Protein AF-W7T6T5-F1 (afdb_monomer)

InterPro domains:
  IPR003891 Initiation factor eIF-4 gamma, MA3 [PF02847] (3-92)
  IPR003891 Initiation factor eIF-4 gamma, MA3 [PS51366] (1-101)
  IPR003891 Initiation factor eIF-4 gamma, MA3 [SM00544] (2-92)
  IPR016024 Armadillo-type fold [SSF48371] (3-120)
  IPR039778 Programmed cell death protein 4 [PTHR12626] (2-126)

pLDDT: mean 81.37, std 19.63, range [34.94, 96.5]

Radius of gyration: 20.99 Å; Cα contacts (8 Å, |Δi|>4): 106; chains: 1; bounding box: 36×76×65 Å

Sequence (140 aa):
MTRSISEMDARLYHYELVKRAISMSLDGRERERELVSRLLSALYPSLLSTADVGKGFERLFEVVDDLQVDVPSAVRDIATFLARAVVDELLPPSFLSDPLVLGLGGEMVEHAKLLLSRDHMGARCVQDEKREGGKGRGLS

Mean predicted aligned error: 10.44 Å

Structure (mmCIF, N/CA/C/O backbone):
data_AF-W7T6T5-F1
#
_entry.id   AF-W7T6T5-F1
#
loop_
_atom_site.group_PDB
_atom_site.id
_atom_site.type_symbol
_atom_site.label_atom_id
_atom_site.label_alt_id
_atom_site.label_comp_id
_atom_site.label_asym_id
_atom_site.label_entity_id
_atom_site.label_seq_id
_atom_site.pdbx_PDB_ins_code
_atom_site.Cartn_x
_atom_site.Cartn_y
_atom_site.Cartn_z
_atom_site.occupancy
_atom_site.B_iso_or_equiv
_atom_site.auth_seq_id
_atom_site.auth_comp_id
_atom_site.auth_asym_id
_atom_site.auth_atom_id
_atom_site.pdbx_PDB_model_num
ATOM 1 N N . MET A 1 1 ? 15.718 -32.594 -6.979 1.00 42.09 1 MET A N 1
ATOM 2 C CA . MET A 1 1 ? 15.362 -31.182 -7.238 1.00 42.09 1 MET A CA 1
ATOM 3 C C . MET A 1 1 ? 14.279 -30.770 -6.249 1.00 42.09 1 MET A C 1
ATOM 5 O O . MET A 1 1 ? 13.105 -30.813 -6.573 1.00 42.09 1 MET A O 1
ATOM 9 N N . THR A 1 2 ? 14.656 -30.450 -5.015 1.00 46.81 2 THR A N 1
ATOM 10 C CA . THR A 1 2 ? 13.737 -29.976 -3.970 1.00 46.81 2 THR A CA 1
ATOM 11 C C . THR A 1 2 ? 13.897 -28.461 -3.854 1.00 46.81 2 THR A C 1
ATOM 13 O O . THR A 1 2 ? 14.613 -27.986 -2.978 1.00 46.81 2 THR A O 1
ATOM 16 N N . ARG A 1 3 ? 13.305 -27.690 -4.781 1.00 51.28 3 ARG A N 1
ATOM 17 C CA . ARG A 1 3 ? 13.036 -26.267 -4.504 1.00 51.28 3 ARG A CA 1
ATOM 18 C C . ARG A 1 3 ? 11.882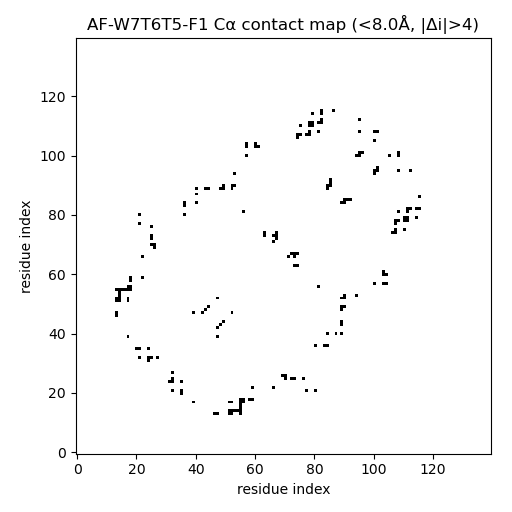 -26.252 -3.518 1.00 51.28 3 ARG A C 1
ATOM 20 O O . ARG A 1 3 ? 10.742 -26.538 -3.870 1.00 51.28 3 ARG A O 1
ATOM 27 N N . SER A 1 4 ? 12.269 -26.144 -2.258 1.00 45.78 4 SER A N 1
ATOM 28 C CA . SER A 1 4 ? 11.474 -26.491 -1.094 1.00 45.78 4 SER A CA 1
ATOM 29 C C . SER A 1 4 ? 10.300 -25.543 -0.895 1.00 45.78 4 SER A C 1
ATOM 31 O O . SER A 1 4 ? 10.375 -24.359 -1.207 1.00 45.78 4 SER A O 1
ATOM 33 N N . ILE A 1 5 ? 9.250 -26.080 -0.280 1.00 55.19 5 ILE A N 1
ATOM 34 C CA . ILE A 1 5 ? 8.029 -25.410 0.194 1.00 55.19 5 ILE A CA 1
ATOM 35 C C . ILE A 1 5 ? 8.320 -24.071 0.910 1.00 55.19 5 ILE A C 1
ATOM 37 O O . ILE A 1 5 ? 7.522 -23.145 0.835 1.00 55.19 5 ILE A O 1
ATOM 41 N N . SER A 1 6 ? 9.500 -23.918 1.517 1.00 56.31 6 SER A N 1
ATOM 42 C CA . SER A 1 6 ? 9.995 -22.674 2.121 1.00 56.31 6 SER A CA 1
ATOM 43 C C . SER A 1 6 ? 10.086 -21.486 1.148 1.00 56.31 6 SER A C 1
ATOM 45 O O . SER A 1 6 ? 9.810 -20.358 1.539 1.00 56.31 6 SER A O 1
ATOM 47 N N . GLU A 1 7 ? 10.432 -21.713 -0.125 1.00 53.97 7 GLU A N 1
ATOM 48 C CA . GLU A 1 7 ? 10.429 -20.658 -1.153 1.00 53.97 7 GLU A CA 1
ATOM 49 C C . GLU A 1 7 ? 9.003 -20.254 -1.557 1.00 53.97 7 GLU A C 1
ATOM 51 O O . GLU A 1 7 ? 8.794 -19.134 -2.021 1.00 53.97 7 GLU A O 1
ATOM 56 N N . MET A 1 8 ? 8.027 -21.157 -1.408 1.00 51.56 8 MET A N 1
ATOM 57 C CA . MET A 1 8 ? 6.614 -20.868 -1.672 1.00 51.56 8 MET A CA 1
ATOM 58 C C . MET A 1 8 ? 6.011 -20.050 -0.531 1.00 51.56 8 MET A C 1
ATOM 60 O O . MET A 1 8 ? 5.315 -19.075 -0.793 1.00 51.56 8 MET A O 1
ATOM 64 N N . ASP A 1 9 ? 6.336 -20.404 0.713 1.00 56.91 9 ASP A N 1
ATOM 65 C CA . ASP A 1 9 ? 5.896 -19.679 1.905 1.00 56.91 9 ASP A CA 1
ATOM 66 C C . ASP A 1 9 ? 6.466 -18.251 1.917 1.00 56.91 9 ASP A C 1
ATOM 68 O O . ASP A 1 9 ? 5.720 -17.290 2.049 1.00 56.91 9 ASP A O 1
ATOM 72 N N . ALA A 1 10 ? 7.758 -18.073 1.607 1.00 59.06 10 ALA A N 1
ATOM 73 C CA . ALA A 1 10 ? 8.381 -16.749 1.497 1.00 59.06 10 ALA A CA 1
ATOM 74 C C . ALA A 1 10 ? 7.678 -15.824 0.483 1.00 59.06 10 ALA A C 1
ATOM 76 O O . ALA A 1 10 ? 7.417 -14.662 0.792 1.00 59.06 10 ALA A O 1
ATOM 77 N N . ARG A 1 11 ? 7.292 -16.343 -0.693 1.00 56.22 11 ARG A N 1
ATOM 78 C CA . ARG A 1 11 ? 6.533 -15.572 -1.698 1.00 56.22 11 ARG A CA 1
ATOM 79 C C . ARG A 1 11 ? 5.123 -15.222 -1.223 1.00 56.22 11 ARG A C 1
ATOM 81 O O . ARG A 1 11 ? 4.629 -14.147 -1.540 1.00 56.22 11 ARG A O 1
ATOM 88 N N . LEU A 1 12 ? 4.491 -16.084 -0.422 1.00 62.31 12 LEU A N 1
ATOM 89 C CA . LEU A 1 12 ? 3.218 -15.769 0.231 1.00 62.31 12 LEU A CA 1
ATOM 90 C C . LEU A 1 12 ? 3.358 -14.658 1.290 1.00 62.31 12 LEU A C 1
ATOM 92 O O . LEU A 1 12 ? 2.359 -14.046 1.634 1.00 62.31 12 LEU A O 1
ATOM 96 N N . TYR A 1 13 ? 4.560 -14.325 1.767 1.00 74.38 13 TYR A N 1
ATOM 97 C CA . TYR A 1 13 ? 4.768 -13.202 2.693 1.00 74.38 13 TYR A CA 1
ATOM 98 C C . TYR A 1 13 ? 5.145 -11.881 2.013 1.00 74.38 13 TYR A C 1
ATOM 100 O O . TYR A 1 13 ? 5.143 -10.841 2.671 1.00 74.38 13 TYR A O 1
ATOM 108 N N . HIS A 1 14 ? 5.451 -11.866 0.714 1.00 88.69 14 HIS A N 1
ATOM 109 C CA . HIS A 1 14 ? 5.879 -10.635 0.043 1.00 88.69 14 HIS A CA 1
ATOM 110 C C . HIS A 1 14 ? 4.767 -9.580 -0.005 1.00 88.69 14 HIS A C 1
ATOM 112 O O . HIS A 1 14 ? 5.021 -8.407 0.262 1.00 88.69 14 HIS A O 1
ATOM 118 N N . TYR A 1 15 ? 3.518 -9.985 -0.246 1.00 91.50 15 TYR A N 1
ATOM 119 C CA . TYR A 1 15 ? 2.386 -9.057 -0.173 1.00 91.50 15 TYR A CA 1
ATOM 120 C C . TYR A 1 15 ? 2.102 -8.599 1.272 1.00 91.50 15 TYR A C 1
ATOM 122 O O . TYR A 1 15 ? 1.692 -7.460 1.492 1.00 91.50 15 TYR A O 1
ATOM 130 N N . GLU A 1 16 ? 2.363 -9.453 2.272 1.00 90.56 16 GLU A N 1
ATOM 131 C CA . GLU A 1 16 ? 2.265 -9.080 3.691 1.00 90.56 16 GLU A CA 1
ATOM 132 C C . GLU A 1 16 ? 3.324 -8.044 4.076 1.00 90.56 16 GLU A C 1
ATOM 134 O O . GLU A 1 16 ? 3.036 -7.156 4.876 1.00 90.56 16 GLU A O 1
ATOM 139 N N . LEU A 1 17 ? 4.523 -8.101 3.484 1.00 91.50 17 LEU A N 1
ATOM 140 C CA . LEU A 1 17 ? 5.538 -7.059 3.653 1.00 91.50 17 LEU A CA 1
ATOM 141 C C . LEU A 1 17 ? 5.009 -5.706 3.164 1.00 91.50 17 LEU A C 1
ATOM 143 O O . LEU A 1 17 ? 5.124 -4.722 3.890 1.00 91.50 17 LEU A O 1
ATOM 147 N N . VAL A 1 18 ? 4.397 -5.667 1.975 1.00 94.56 18 VAL A N 1
ATOM 148 C CA . VAL A 1 18 ? 3.809 -4.443 1.401 1.00 94.56 18 VAL A CA 1
ATOM 149 C C . VAL A 1 18 ? 2.721 -3.895 2.323 1.00 94.56 18 VAL A C 1
ATOM 151 O O . VAL A 1 18 ? 2.809 -2.752 2.774 1.00 94.56 18 VAL A O 1
ATOM 154 N N . LYS A 1 19 ? 1.740 -4.734 2.677 1.00 94.75 19 LYS A N 1
ATOM 155 C CA . LYS A 1 19 ? 0.641 -4.372 3.581 1.00 94.75 19 LYS A CA 1
ATOM 156 C C . LYS A 1 19 ? 1.163 -3.827 4.911 1.00 94.75 19 LYS A C 1
ATOM 158 O O . LYS A 1 19 ? 0.735 -2.757 5.345 1.00 94.75 19 LYS A O 1
ATOM 163 N N . ARG A 1 20 ? 2.073 -4.549 5.573 1.00 93.31 20 ARG A N 1
ATOM 164 C CA . ARG A 1 20 ? 2.601 -4.177 6.895 1.00 93.31 20 ARG A CA 1
ATOM 165 C C . ARG A 1 20 ? 3.434 -2.908 6.836 1.00 93.31 20 ARG A C 1
ATOM 167 O O . ARG A 1 20 ? 3.239 -2.045 7.683 1.00 93.31 20 ARG A O 1
ATOM 174 N N . ALA A 1 21 ? 4.318 -2.773 5.848 1.00 94.44 21 ALA A N 1
ATOM 175 C CA . ALA A 1 21 ? 5.149 -1.584 5.699 1.00 94.44 21 ALA A CA 1
ATOM 176 C C . ALA A 1 21 ? 4.289 -0.327 5.530 1.00 94.44 21 ALA A C 1
ATOM 178 O O . ALA A 1 21 ? 4.522 0.668 6.214 1.00 94.44 21 ALA A O 1
ATOM 179 N N . ILE A 1 22 ? 3.255 -0.395 4.681 1.00 95.75 22 ILE A N 1
ATOM 180 C CA . ILE A 1 22 ? 2.327 0.722 4.500 1.00 95.75 22 ILE A CA 1
ATOM 181 C C . ILE A 1 22 ? 1.556 0.975 5.796 1.00 95.75 22 ILE A C 1
ATOM 183 O O . ILE A 1 22 ? 1.630 2.087 6.308 1.00 95.75 22 ILE A O 1
ATOM 187 N N . SER A 1 23 ? 0.913 -0.046 6.374 1.00 93.81 23 SER A N 1
ATOM 188 C CA . SER A 1 23 ? 0.106 0.090 7.601 1.00 93.81 23 SER A CA 1
ATOM 189 C C . SER A 1 23 ? 0.895 0.722 8.752 1.00 93.81 23 SER A C 1
ATOM 191 O O . SER A 1 23 ? 0.424 1.663 9.379 1.00 93.81 23 SER A O 1
ATOM 193 N N . MET A 1 24 ? 2.130 0.267 8.988 1.00 92.50 24 MET A N 1
ATOM 194 C CA . MET A 1 24 ? 2.998 0.809 10.040 1.00 92.50 24 MET A CA 1
ATOM 195 C C . MET A 1 24 ? 3.400 2.266 9.790 1.00 92.50 24 MET A C 1
ATOM 1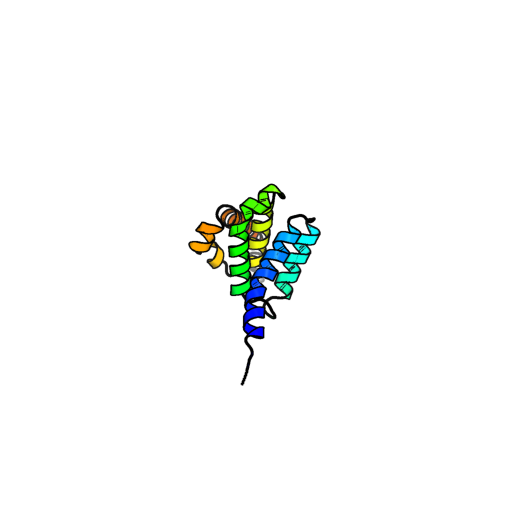97 O O . MET A 1 24 ? 3.659 2.999 10.737 1.00 92.50 24 MET A O 1
ATOM 201 N N . SER A 1 25 ? 3.466 2.698 8.530 1.00 94.50 25 SER A N 1
ATOM 202 C CA . SER A 1 25 ? 3.797 4.085 8.190 1.00 94.50 25 SER A CA 1
ATOM 203 C C . SER A 1 25 ? 2.616 5.052 8.297 1.00 94.50 25 SER A C 1
ATOM 205 O O . SER A 1 25 ? 2.835 6.265 8.286 1.00 94.50 25 SER A O 1
ATOM 207 N N . LEU A 1 26 ? 1.379 4.546 8.392 1.00 92.44 26 LEU A N 1
ATOM 208 C CA . LEU A 1 26 ? 0.178 5.382 8.504 1.00 92.44 26 LEU A CA 1
ATOM 209 C C . LEU A 1 26 ? 0.100 6.091 9.858 1.00 92.44 26 LEU A C 1
ATOM 211 O O . LEU A 1 26 ? -0.243 7.267 9.894 1.00 92.44 26 LEU A O 1
ATOM 215 N N . ASP A 1 27 ? 0.505 5.415 10.933 1.00 87.69 27 ASP A N 1
ATOM 216 C CA . ASP A 1 27 ? 0.638 6.001 12.280 1.00 87.69 27 ASP A CA 1
ATOM 217 C C . ASP A 1 27 ? 1.864 6.941 12.394 1.00 87.69 27 ASP A C 1
ATOM 219 O O . ASP A 1 27 ? 2.074 7.669 13.363 1.00 87.69 27 ASP A O 1
ATOM 223 N N . GLY A 1 28 ? 2.706 6.936 11.361 1.00 85.94 28 GLY A N 1
ATOM 224 C CA . GLY A 1 28 ? 3.946 7.686 11.292 1.00 85.94 28 GLY A CA 1
ATOM 225 C C . GLY A 1 28 ? 3.834 9.102 10.719 1.00 85.94 28 GLY A C 1
ATOM 226 O O . GLY A 1 28 ? 2.789 9.603 10.290 1.00 85.94 28 GLY A O 1
ATOM 227 N N . ARG A 1 29 ? 4.985 9.774 10.642 1.00 88.56 29 ARG A N 1
ATOM 228 C CA . ARG A 1 29 ? 5.138 11.067 9.955 1.00 88.56 29 ARG A CA 1
ATOM 229 C C . ARG A 1 29 ? 5.241 10.877 8.443 1.00 88.56 29 ARG A C 1
ATOM 231 O O . ARG A 1 29 ? 5.618 9.824 7.942 1.00 88.56 29 ARG A O 1
ATOM 238 N N . GLU A 1 30 ? 5.039 11.962 7.698 1.00 88.94 30 GLU A N 1
ATOM 239 C CA . GLU A 1 30 ? 5.190 11.983 6.234 1.00 88.94 30 GLU A CA 1
ATOM 240 C C . GLU A 1 30 ? 6.542 11.434 5.752 1.00 88.94 30 GLU A C 1
ATOM 242 O O . GLU A 1 30 ? 6.604 10.686 4.779 1.00 88.94 30 GLU A O 1
ATOM 247 N N . ARG A 1 31 ? 7.621 11.713 6.493 1.00 91.81 31 ARG A N 1
ATOM 248 C CA . ARG A 1 31 ? 8.951 11.161 6.210 1.00 91.81 31 ARG A CA 1
ATOM 249 C C . ARG A 1 31 ? 8.980 9.630 6.241 1.00 91.81 31 ARG A C 1
ATOM 251 O O . ARG A 1 31 ? 9.700 9.034 5.449 1.00 91.81 31 ARG A O 1
ATOM 258 N N . GLU A 1 32 ? 8.254 8.991 7.152 1.00 92.62 32 GLU A N 1
ATOM 259 C CA . GLU A 1 32 ? 8.216 7.527 7.248 1.00 92.62 32 GLU A CA 1
ATOM 260 C C . GLU A 1 32 ? 7.462 6.933 6.059 1.00 92.62 32 GLU A C 1
ATOM 262 O O . GLU A 1 32 ? 7.936 5.967 5.463 1.00 92.62 32 GLU A O 1
ATOM 267 N N . ARG A 1 33 ? 6.375 7.580 5.621 1.00 94.06 33 ARG A N 1
ATOM 268 C CA . ARG A 1 33 ? 5.650 7.186 4.405 1.00 94.06 33 ARG A CA 1
ATOM 269 C C . ARG A 1 33 ? 6.495 7.317 3.138 1.00 94.06 33 ARG A C 1
ATOM 271 O O . ARG A 1 33 ? 6.482 6.429 2.285 1.00 94.06 33 ARG A O 1
ATOM 278 N N . GLU A 1 34 ? 7.282 8.387 3.036 1.00 93.75 34 GLU A N 1
ATOM 279 C CA . GLU A 1 34 ? 8.242 8.570 1.942 1.00 93.75 34 GLU A CA 1
ATOM 280 C C . GLU A 1 34 ? 9.297 7.456 1.930 1.00 93.75 34 GLU A C 1
ATOM 282 O O . GLU A 1 34 ? 9.579 6.865 0.888 1.00 93.75 34 GLU A O 1
ATOM 287 N N . LEU A 1 35 ? 9.868 7.134 3.096 1.00 95.12 35 LEU A N 1
ATOM 288 C CA . LEU A 1 35 ? 10.858 6.064 3.217 1.00 95.12 35 LEU A CA 1
ATOM 289 C C . LEU A 1 35 ? 10.274 4.703 2.831 1.00 95.12 35 LEU A C 1
ATOM 291 O O . LEU A 1 35 ? 10.952 3.938 2.149 1.00 95.12 35 LEU A O 1
ATOM 295 N N . VAL A 1 36 ? 9.026 4.420 3.213 1.00 96.38 36 VAL A N 1
ATOM 296 C CA . VAL A 1 36 ? 8.334 3.190 2.810 1.00 96.38 36 VAL A CA 1
ATOM 297 C C . VAL A 1 36 ? 8.082 3.160 1.307 1.00 96.38 36 VAL A C 1
ATOM 299 O O . VAL A 1 36 ? 8.380 2.146 0.685 1.00 96.38 36 VAL A O 1
ATOM 302 N N . SER A 1 37 ? 7.632 4.260 0.696 1.00 94.69 37 SER A N 1
ATOM 303 C CA . SER A 1 37 ? 7.454 4.323 -0.765 1.00 94.69 37 SER A CA 1
ATOM 304 C C . SER A 1 37 ? 8.763 3.990 -1.485 1.00 94.69 37 SER A C 1
ATOM 306 O O . SER A 1 37 ? 8.807 3.093 -2.319 1.00 94.69 37 SER A O 1
ATOM 308 N N . ARG A 1 38 ? 9.867 4.628 -1.079 1.00 95.00 38 ARG A N 1
ATOM 309 C CA . ARG A 1 38 ? 11.198 4.374 -1.652 1.00 95.00 38 ARG A CA 1
ATOM 310 C C . ARG A 1 38 ? 11.700 2.954 -1.401 1.00 95.00 38 ARG A C 1
ATOM 312 O O . ARG A 1 38 ? 12.384 2.400 -2.257 1.00 95.00 38 ARG A O 1
ATOM 319 N N . LEU A 1 39 ? 11.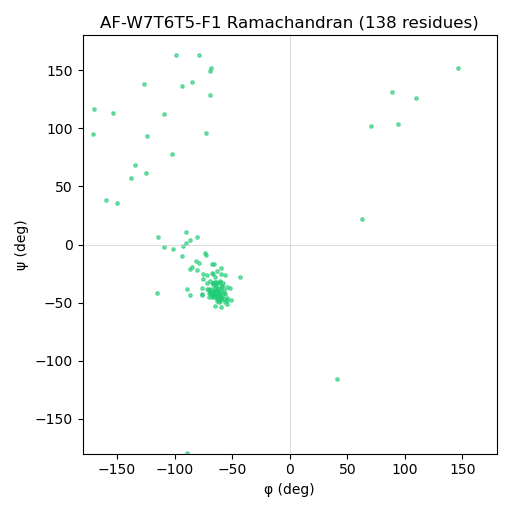396 2.378 -0.238 1.00 94.38 39 LEU A N 1
ATOM 320 C CA . LEU A 1 39 ? 11.739 0.995 0.082 1.00 94.38 39 LEU A CA 1
ATOM 321 C C . LEU A 1 39 ? 11.030 0.031 -0.873 1.00 94.38 39 LEU A C 1
ATOM 323 O O . LEU A 1 39 ? 11.681 -0.851 -1.424 1.00 94.38 39 LEU A O 1
ATOM 327 N N . LEU A 1 40 ? 9.728 0.212 -1.100 1.00 94.38 40 LEU A N 1
ATOM 328 C CA . LEU A 1 40 ? 8.959 -0.625 -2.022 1.00 94.38 40 LEU A CA 1
ATOM 329 C C . LEU A 1 40 ? 9.511 -0.534 -3.449 1.00 94.38 40 LEU A C 1
ATOM 331 O O . LEU A 1 40 ? 9.750 -1.571 -4.069 1.00 94.38 40 LEU A O 1
ATOM 335 N N . SER A 1 41 ? 9.814 0.677 -3.927 1.00 93.88 41 SER A N 1
ATOM 336 C CA . SER A 1 41 ? 10.411 0.890 -5.252 1.00 93.88 41 SER A CA 1
ATOM 337 C C . SER A 1 41 ? 11.818 0.284 -5.363 1.00 93.88 41 SER A C 1
ATOM 339 O O . SER A 1 41 ? 12.183 -0.212 -6.420 1.00 93.88 41 SER A O 1
ATOM 341 N N . ALA A 1 42 ? 12.603 0.254 -4.278 1.00 93.69 42 ALA A N 1
ATOM 342 C CA . ALA A 1 42 ? 13.926 -0.381 -4.260 1.00 93.69 42 ALA A CA 1
ATOM 343 C C . ALA A 1 42 ? 13.871 -1.920 -4.213 1.00 93.69 42 ALA A C 1
ATOM 345 O O . ALA A 1 42 ? 14.781 -2.592 -4.700 1.00 93.69 42 ALA A O 1
ATOM 346 N N . LEU A 1 43 ? 12.825 -2.491 -3.608 1.00 91.06 43 LEU A N 1
ATOM 347 C CA . LEU A 1 43 ? 12.620 -3.940 -3.549 1.00 91.06 43 LEU A CA 1
ATOM 348 C C . LEU A 1 43 ? 12.011 -4.493 -4.844 1.00 91.06 43 LEU A C 1
ATOM 350 O O . LEU A 1 43 ? 12.180 -5.677 -5.139 1.00 91.06 43 LEU A O 1
ATOM 354 N N . TYR A 1 44 ? 11.343 -3.661 -5.636 1.00 91.06 44 TYR A N 1
ATOM 355 C CA . TYR A 1 44 ? 10.844 -4.014 -6.960 1.00 91.06 44 TYR A CA 1
ATOM 356 C C . TYR A 1 44 ? 11.931 -3.824 -8.044 1.00 91.06 44 TYR A C 1
ATOM 358 O O . TYR A 1 44 ? 12.686 -2.857 -7.986 1.00 91.06 44 TYR A O 1
ATOM 366 N N . PRO A 1 45 ? 12.069 -4.720 -9.042 1.00 87.81 45 PRO A N 1
ATOM 367 C CA . PRO A 1 45 ? 11.408 -6.018 -9.202 1.00 87.81 45 PRO A CA 1
ATOM 368 C C . PRO A 1 45 ? 12.201 -7.182 -8.569 1.00 87.81 45 PRO A C 1
ATOM 370 O O . PRO A 1 45 ? 11.934 -8.348 -8.852 1.00 87.81 45 PRO A O 1
ATOM 373 N N . SER A 1 46 ? 13.245 -6.885 -7.782 1.00 87.56 46 SER A N 1
ATOM 374 C CA . SER A 1 46 ? 14.213 -7.890 -7.313 1.00 87.56 46 SER A CA 1
ATOM 375 C C . SER A 1 46 ? 13.626 -8.905 -6.325 1.00 87.56 46 SER A C 1
ATOM 377 O O . SER A 1 46 ? 13.913 -10.098 -6.427 1.00 87.56 46 SER A O 1
ATOM 379 N N . LEU A 1 47 ? 12.805 -8.434 -5.386 1.00 87.44 47 LEU A N 1
ATOM 380 C CA . LEU A 1 47 ? 12.132 -9.232 -4.361 1.00 87.44 47 LEU A CA 1
ATOM 381 C C . LEU A 1 47 ? 10.611 -9.205 -4.538 1.00 87.44 47 LEU A C 1
ATOM 383 O O . LEU A 1 47 ? 9.958 -10.237 -4.390 1.00 87.44 47 LEU A O 1
ATOM 387 N N . LEU A 1 48 ? 10.055 -8.030 -4.847 1.00 91.25 48 LEU A N 1
ATOM 388 C CA . LEU A 1 48 ? 8.621 -7.835 -5.042 1.00 91.25 48 LEU A CA 1
ATOM 389 C C . LEU A 1 48 ? 8.257 -7.962 -6.519 1.00 91.25 48 LEU A C 1
ATOM 391 O O . LEU A 1 48 ? 8.921 -7.382 -7.375 1.00 91.25 48 LEU A O 1
ATOM 395 N N . SER A 1 49 ? 7.167 -8.669 -6.807 1.00 92.56 49 SER A N 1
ATOM 396 C CA . SER A 1 49 ? 6.518 -8.649 -8.119 1.00 92.56 49 SER A CA 1
ATOM 397 C C . SER A 1 49 ? 5.311 -7.707 -8.131 1.00 92.56 49 SER A C 1
ATOM 399 O O . SER A 1 49 ? 4.754 -7.381 -7.083 1.00 92.56 49 SER A O 1
ATOM 401 N N . THR A 1 50 ? 4.845 -7.318 -9.320 1.00 94.44 50 THR A N 1
ATOM 402 C CA . THR A 1 50 ? 3.602 -6.541 -9.490 1.00 94.44 50 THR A CA 1
ATOM 403 C C . THR A 1 50 ? 2.412 -7.231 -8.819 1.00 94.44 50 THR A C 1
ATOM 405 O O . THR A 1 50 ? 1.567 -6.568 -8.226 1.00 94.44 50 THR A O 1
ATOM 408 N N . ALA A 1 51 ? 2.364 -8.569 -8.861 1.00 92.56 51 ALA A N 1
ATOM 409 C CA . ALA A 1 51 ? 1.319 -9.353 -8.208 1.00 92.56 51 ALA A CA 1
ATOM 410 C C . ALA A 1 51 ? 1.395 -9.259 -6.675 1.00 92.56 51 ALA A C 1
ATOM 412 O O . ALA A 1 51 ? 0.358 -9.163 -6.024 1.00 92.56 51 ALA A O 1
ATOM 413 N N . ASP A 1 52 ? 2.602 -9.238 -6.099 1.00 93.62 52 ASP A N 1
ATOM 414 C CA . ASP A 1 52 ? 2.787 -9.081 -4.651 1.00 93.62 52 ASP A CA 1
ATOM 415 C C . ASP A 1 52 ? 2.376 -7.683 -4.187 1.00 93.62 52 ASP A C 1
ATOM 417 O O . ASP A 1 52 ? 1.693 -7.543 -3.174 1.00 93.62 52 ASP A O 1
ATOM 421 N N . VAL A 1 53 ? 2.750 -6.649 -4.949 1.00 95.31 53 VAL A N 1
ATOM 422 C CA . VAL A 1 53 ? 2.356 -5.263 -4.665 1.00 95.31 53 VAL A CA 1
ATOM 423 C C . VAL A 1 53 ? 0.840 -5.112 -4.768 1.00 95.31 53 VAL A C 1
ATOM 425 O O . VAL A 1 53 ? 0.220 -4.614 -3.830 1.00 95.31 53 VAL A O 1
ATOM 428 N N . GLY A 1 54 ? 0.229 -5.604 -5.850 1.00 95.12 54 GLY A N 1
ATOM 429 C CA . GLY A 1 54 ? -1.217 -5.514 -6.073 1.00 95.12 54 GLY A CA 1
ATOM 430 C C . GLY A 1 54 ? -2.008 -6.223 -4.979 1.00 95.12 54 GLY A C 1
ATOM 431 O O . GLY A 1 54 ? -2.863 -5.616 -4.338 1.00 95.12 54 GLY A O 1
ATOM 432 N N . LYS A 1 55 ? -1.628 -7.466 -4.664 1.00 94.12 55 LYS A N 1
ATOM 433 C CA . LYS A 1 55 ? -2.231 -8.232 -3.569 1.00 94.12 55 LYS A CA 1
ATOM 434 C C . LYS A 1 55 ? -2.018 -7.569 -2.205 1.00 94.12 55 LYS A C 1
ATOM 436 O O . LYS A 1 55 ? -2.877 -7.668 -1.334 1.00 94.12 55 LYS A O 1
ATOM 441 N N . GLY A 1 56 ? -0.892 -6.885 -2.004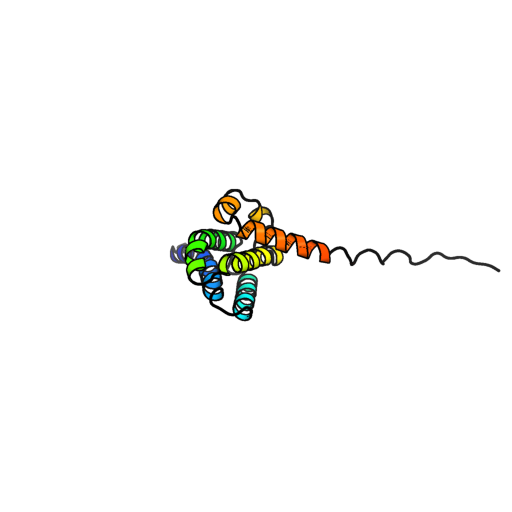 1.00 94.62 56 GLY A N 1
ATOM 442 C CA . GLY A 1 56 ? -0.623 -6.110 -0.794 1.00 94.62 56 GLY A CA 1
ATOM 443 C C . GLY A 1 56 ? -1.621 -4.968 -0.609 1.00 94.62 56 GLY A C 1
ATOM 444 O O . GLY A 1 56 ? -2.148 -4.799 0.489 1.00 94.62 56 GLY A O 1
ATOM 445 N N . PHE A 1 57 ? -1.927 -4.237 -1.686 1.00 96.00 57 PHE A N 1
ATOM 446 C CA . PHE A 1 57 ? -2.956 -3.193 -1.686 1.00 96.00 57 PHE A CA 1
ATOM 447 C C . PHE A 1 57 ? -4.365 -3.760 -1.501 1.00 96.00 57 PHE A C 1
ATOM 449 O O . PHE A 1 57 ? -5.106 -3.238 -0.679 1.00 96.00 57 PHE A O 1
ATOM 456 N N . GLU A 1 58 ? -4.7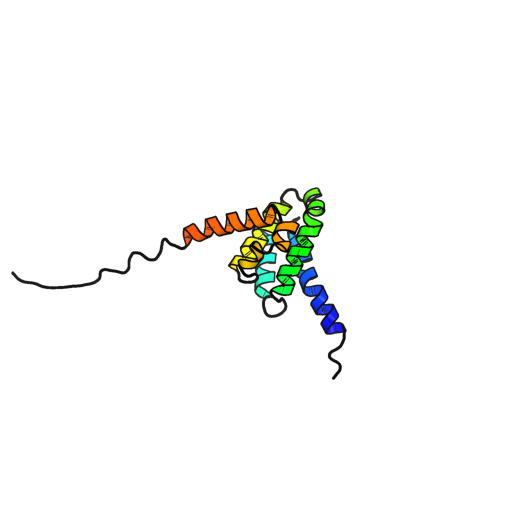18 -4.859 -2.174 1.00 94.69 58 GLU A N 1
ATOM 457 C CA . GLU A 1 58 ? -6.014 -5.529 -1.974 1.00 94.69 58 GLU A CA 1
ATOM 458 C C . GLU A 1 58 ? -6.242 -5.888 -0.498 1.00 94.69 58 GLU A C 1
ATOM 460 O O . GLU A 1 58 ? -7.274 -5.552 0.078 1.00 94.69 58 GLU A O 1
ATOM 465 N N . ARG A 1 59 ? -5.238 -6.491 0.154 1.00 93.88 59 ARG A N 1
ATOM 466 C CA . ARG A 1 59 ? -5.296 -6.821 1.589 1.00 93.88 59 ARG A CA 1
ATOM 467 C C . ARG A 1 59 ? -5.296 -5.609 2.503 1.00 93.88 59 ARG A C 1
ATOM 469 O O . ARG A 1 59 ? -5.719 -5.726 3.650 1.00 93.88 59 ARG A O 1
ATOM 476 N N . LEU A 1 60 ? -4.769 -4.484 2.037 1.00 94.06 60 LEU A N 1
ATOM 477 C CA . LEU A 1 60 ? -4.795 -3.230 2.772 1.00 94.06 60 LEU A CA 1
ATOM 478 C C . LEU A 1 60 ? -6.184 -2.586 2.705 1.00 94.06 60 LEU A C 1
ATOM 480 O O . LEU A 1 60 ? -6.648 -2.062 3.711 1.00 94.06 60 LEU A O 1
ATOM 484 N N . PHE A 1 61 ? -6.866 -2.682 1.560 1.00 94.62 61 PHE A N 1
ATOM 485 C CA . PHE A 1 61 ? -8.238 -2.198 1.403 1.00 94.62 61 PHE A CA 1
ATOM 486 C C . PHE A 1 61 ? -9.213 -2.951 2.3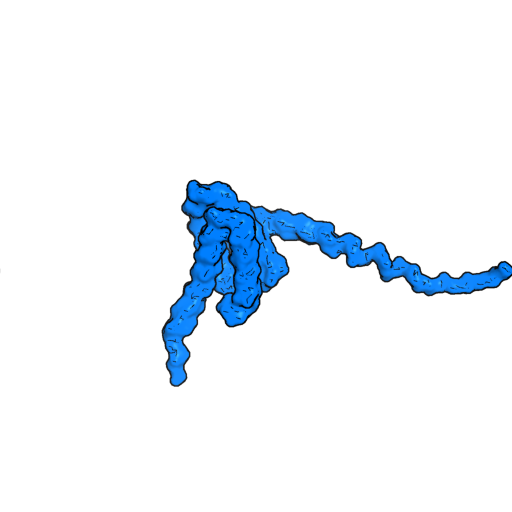09 1.00 94.62 61 PHE A C 1
ATOM 488 O O . PHE A 1 61 ? -10.061 -2.325 2.928 1.00 94.62 61 PHE A O 1
ATOM 495 N N . GLU A 1 62 ? -9.041 -4.267 2.470 1.00 92.81 62 GLU A N 1
ATOM 496 C CA . GLU A 1 62 ? -9.871 -5.085 3.371 1.00 92.81 62 GLU A CA 1
ATOM 497 C C . GLU A 1 62 ? -9.823 -4.637 4.843 1.00 92.81 62 GLU A C 1
ATOM 499 O O . GLU A 1 62 ? -10.753 -4.921 5.590 1.00 92.81 62 GLU A O 1
ATOM 504 N N . VAL A 1 63 ? -8.743 -3.975 5.275 1.00 92.75 63 VAL A N 1
ATOM 505 C CA . VAL A 1 63 ? -8.527 -3.580 6.680 1.00 92.75 63 VAL A CA 1
ATOM 506 C C . VAL A 1 63 ? -8.530 -2.064 6.879 1.00 92.75 63 VAL A C 1
ATOM 508 O O . VAL A 1 63 ? -8.207 -1.587 7.965 1.00 92.75 63 VAL A O 1
ATOM 511 N N . VAL A 1 64 ? -8.851 -1.283 5.841 1.00 93.19 64 VAL A N 1
ATOM 512 C CA . VAL A 1 64 ? -8.763 0.181 5.916 1.00 93.19 64 VAL A CA 1
ATOM 513 C C . VAL A 1 64 ? -9.750 0.768 6.918 1.00 93.19 64 VAL A C 1
ATOM 515 O O . VAL A 1 64 ? -9.423 1.753 7.571 1.00 93.19 64 VAL A O 1
ATOM 518 N N . ASP A 1 65 ? -10.933 0.172 7.055 1.00 91.56 65 ASP A N 1
ATOM 519 C CA . ASP A 1 65 ? -11.964 0.660 7.972 1.00 91.56 65 ASP A CA 1
ATOM 520 C C . ASP A 1 65 ? -11.501 0.543 9.426 1.00 91.56 65 ASP A C 1
ATOM 522 O O . ASP A 1 65 ? -11.661 1.486 10.199 1.00 91.56 65 ASP A O 1
ATOM 526 N N . ASP A 1 66 ? -10.827 -0.558 9.767 1.00 92.88 66 ASP A N 1
ATOM 527 C CA . ASP A 1 66 ? -10.204 -0.740 11.078 1.00 92.88 66 ASP A CA 1
ATOM 528 C C . ASP A 1 66 ? -9.041 0.246 11.276 1.00 92.88 66 ASP A C 1
ATOM 530 O O . ASP A 1 66 ? -8.924 0.868 12.329 1.00 92.88 66 ASP A O 1
ATOM 534 N N . LEU A 1 67 ? -8.204 0.455 10.250 1.00 90.00 67 LEU A N 1
ATOM 535 C CA . LEU A 1 67 ? -7.088 1.411 10.309 1.00 90.00 67 LEU A CA 1
ATOM 536 C C . LEU A 1 67 ? -7.557 2.864 10.474 1.00 90.00 67 LEU A C 1
ATOM 538 O O . LEU A 1 67 ? -6.865 3.662 11.104 1.00 90.00 67 LEU A O 1
ATOM 542 N N . GLN A 1 68 ? -8.716 3.221 9.916 1.00 92.88 68 GLN A N 1
ATOM 543 C CA . GLN A 1 68 ? -9.291 4.562 10.041 1.00 92.88 68 GLN A CA 1
ATOM 544 C C . GLN A 1 68 ? -9.714 4.905 11.470 1.00 92.88 68 GLN A C 1
ATOM 546 O O . GLN A 1 68 ? -9.751 6.089 11.811 1.00 92.88 68 GLN A O 1
ATOM 551 N N . VAL A 1 69 ? -10.018 3.897 12.297 1.00 93.38 69 VAL A N 1
ATOM 552 C CA . VAL A 1 69 ? -10.367 4.099 13.711 1.00 93.38 69 VAL A CA 1
ATOM 553 C C . VAL A 1 69 ? -9.213 4.768 14.456 1.00 93.38 69 VAL A C 1
ATOM 555 O O . VAL A 1 69 ? -9.442 5.702 15.225 1.00 93.38 69 VAL A O 1
ATOM 558 N N . ASP A 1 70 ? -7.984 4.330 14.183 1.00 91.81 70 ASP A N 1
ATOM 559 C CA . ASP A 1 70 ? -6.776 4.865 14.811 1.00 91.81 70 ASP A CA 1
ATOM 560 C C . ASP A 1 70 ? -6.195 6.049 14.023 1.00 91.81 70 ASP A C 1
ATOM 562 O O . ASP A 1 70 ? -5.738 7.036 14.604 1.00 91.81 70 ASP A O 1
ATOM 566 N N . VAL A 1 71 ? -6.243 5.981 12.687 1.00 90.44 71 VAL A N 1
ATOM 567 C CA . VAL A 1 71 ? -5.651 6.970 11.779 1.00 90.44 71 VAL A CA 1
ATOM 568 C C . VAL A 1 71 ? -6.719 7.517 10.825 1.00 90.44 71 VAL A C 1
ATOM 570 O O . VAL A 1 71 ? -6.900 6.990 9.725 1.00 90.44 71 VAL A O 1
ATOM 573 N N . PRO A 1 72 ? -7.377 8.646 11.153 1.00 90.81 72 PRO A N 1
ATOM 574 C CA . PRO A 1 72 ? -8.451 9.208 10.326 1.00 90.81 72 PRO A CA 1
ATOM 575 C C . PRO A 1 72 ? -8.032 9.567 8.891 1.00 90.81 72 PRO A C 1
ATOM 577 O O . PRO A 1 72 ? -8.873 9.716 8.009 1.00 90.81 72 PRO A O 1
ATOM 580 N N . SER A 1 73 ? -6.729 9.740 8.637 1.00 91.44 73 SER A N 1
ATOM 581 C CA . SER A 1 73 ? -6.192 10.021 7.303 1.00 91.44 73 SER A C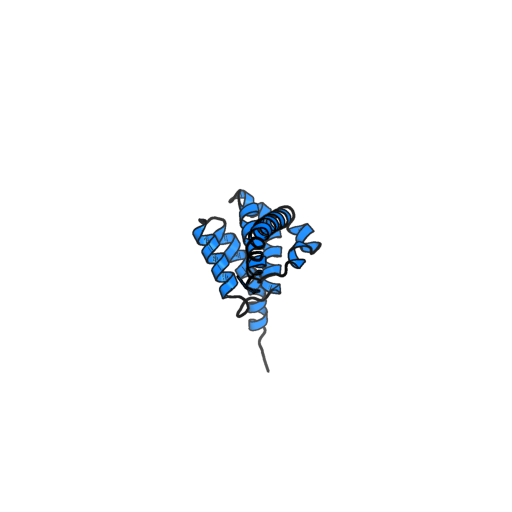A 1
ATOM 582 C C . SER A 1 73 ? -5.823 8.783 6.483 1.00 91.44 73 SER A C 1
ATOM 584 O O . SER A 1 73 ? -5.371 8.952 5.348 1.00 91.44 73 SER A O 1
ATOM 586 N N . ALA A 1 74 ? -6.034 7.565 7.000 1.00 93.25 74 ALA A N 1
ATOM 587 C CA . ALA A 1 74 ? -5.592 6.319 6.374 1.00 93.25 74 ALA A CA 1
ATOM 588 C C . ALA A 1 74 ? -6.012 6.210 4.900 1.00 93.25 74 ALA A C 1
ATOM 590 O O . ALA A 1 74 ? -5.161 5.977 4.048 1.00 93.25 74 ALA A O 1
ATOM 591 N N . VAL A 1 75 ? -7.277 6.483 4.563 1.00 93.81 75 VAL A N 1
ATOM 592 C CA . VAL A 1 75 ? -7.777 6.435 3.171 1.00 93.81 75 VAL A CA 1
ATOM 593 C C . VAL A 1 75 ? -6.988 7.350 2.237 1.00 93.81 75 VAL A C 1
ATOM 595 O O . VAL A 1 75 ? -6.563 6.936 1.158 1.00 93.81 75 VAL A O 1
ATOM 598 N N . ARG A 1 76 ? -6.750 8.599 2.646 1.00 93.75 76 ARG A N 1
ATOM 599 C CA . ARG A 1 76 ? -6.007 9.573 1.833 1.00 93.75 76 ARG A CA 1
ATOM 600 C C . ARG A 1 76 ? -4.549 9.153 1.669 1.00 93.75 76 ARG A C 1
ATOM 602 O O . ARG A 1 76 ? -3.981 9.269 0.581 1.00 93.75 76 ARG A O 1
ATOM 609 N N . ASP A 1 77 ? -3.938 8.691 2.750 1.00 94.81 77 ASP A N 1
ATOM 610 C CA . ASP A 1 77 ? -2.523 8.349 2.759 1.00 94.81 77 ASP A CA 1
ATOM 611 C C . ASP A 1 77 ? -2.280 7.055 1.951 1.00 94.81 77 ASP A C 1
ATOM 613 O O . ASP A 1 77 ? -1.346 7.000 1.151 1.00 94.81 77 ASP A O 1
ATOM 617 N N . ILE A 1 78 ? -3.184 6.070 2.028 1.00 95.62 78 ILE A N 1
ATOM 618 C CA . ILE A 1 78 ? -3.177 4.861 1.185 1.00 95.62 78 ILE A CA 1
ATOM 619 C C . ILE A 1 78 ? -3.403 5.208 -0.290 1.00 95.62 78 ILE A C 1
ATOM 621 O O . ILE A 1 78 ? -2.681 4.702 -1.148 1.00 95.62 78 ILE A O 1
ATOM 625 N N . ALA A 1 79 ? -4.344 6.102 -0.607 1.00 95.62 79 ALA A N 1
ATOM 626 C CA . ALA A 1 79 ? -4.546 6.575 -1.978 1.00 95.62 79 ALA A CA 1
ATOM 627 C C . ALA A 1 79 ? -3.279 7.230 -2.556 1.00 95.62 79 ALA A C 1
ATOM 629 O O . ALA A 1 79 ? -2.963 7.065 -3.735 1.00 95.62 79 ALA A O 1
ATOM 630 N N . THR A 1 80 ? -2.518 7.932 -1.713 1.00 95.19 80 THR A N 1
ATOM 631 C CA . THR A 1 80 ? -1.233 8.531 -2.096 1.00 95.19 80 THR A CA 1
ATOM 632 C C . THR A 1 80 ? -0.185 7.454 -2.379 1.00 95.19 80 THR A C 1
ATOM 634 O O . THR A 1 80 ? 0.486 7.516 -3.408 1.00 95.19 80 THR A O 1
ATOM 637 N N . PHE A 1 81 ? -0.074 6.431 -1.523 1.00 96.50 81 PHE A N 1
ATOM 638 C CA . PHE A 1 81 ? 0.776 5.266 -1.791 1.00 96.50 81 PHE A CA 1
ATOM 639 C C . PHE A 1 81 ? 0.403 4.563 -3.097 1.00 96.50 81 PHE A C 1
ATOM 641 O O . PHE A 1 81 ? 1.286 4.195 -3.867 1.00 96.50 81 PHE A O 1
ATOM 648 N N . LEU A 1 82 ? -0.893 4.407 -3.365 1.00 95.81 82 LEU A N 1
ATOM 649 C CA . LEU A 1 82 ? -1.395 3.763 -4.572 1.00 95.81 82 LEU A CA 1
ATOM 650 C C . LEU A 1 82 ? -1.050 4.569 -5.832 1.00 95.81 82 LEU A C 1
ATOM 652 O O . LEU A 1 82 ? -0.559 4.002 -6.805 1.00 95.81 82 LEU A O 1
ATOM 656 N N . ALA A 1 83 ? -1.239 5.892 -5.805 1.00 95.25 83 ALA A N 1
ATOM 657 C CA . ALA A 1 83 ? -0.830 6.768 -6.901 1.00 95.25 83 ALA A CA 1
ATOM 658 C C . ALA A 1 83 ? 0.682 6.668 -7.160 1.00 95.25 83 ALA A C 1
ATOM 660 O O . ALA A 1 83 ? 1.103 6.496 -8.303 1.00 95.25 83 ALA A O 1
ATOM 661 N N . ARG A 1 84 ? 1.503 6.686 -6.102 1.00 94.38 84 ARG A N 1
ATOM 662 C CA . ARG A 1 84 ? 2.958 6.521 -6.225 1.00 94.38 84 ARG A CA 1
ATOM 663 C C . ARG A 1 84 ? 3.359 5.162 -6.773 1.00 94.38 84 ARG A C 1
ATOM 665 O O . ARG A 1 84 ? 4.244 5.107 -7.611 1.00 94.38 84 ARG A O 1
ATOM 672 N N . ALA A 1 85 ? 2.692 4.086 -6.364 1.00 95.81 85 ALA A N 1
ATOM 673 C CA . ALA A 1 85 ? 2.959 2.754 -6.896 1.00 95.81 85 ALA A CA 1
ATOM 674 C C . ALA A 1 85 ? 2.715 2.675 -8.414 1.00 95.81 85 ALA A C 1
ATOM 676 O O . ALA A 1 85 ? 3.403 1.927 -9.103 1.00 95.81 85 ALA A O 1
ATOM 677 N N . VAL A 1 86 ? 1.770 3.459 -8.943 1.00 95.44 86 VAL A N 1
ATOM 678 C CA . VAL A 1 86 ? 1.552 3.580 -10.392 1.00 95.44 86 VAL A CA 1
ATOM 679 C C . VAL A 1 86 ? 2.618 4.460 -11.055 1.00 95.44 86 VAL A C 1
ATOM 681 O O . VAL A 1 86 ? 3.130 4.089 -12.106 1.00 95.44 86 VAL A O 1
ATOM 684 N N . VAL A 1 87 ? 2.980 5.599 -10.449 1.00 93.75 87 VAL A N 1
ATOM 685 C CA . VAL A 1 87 ? 4.022 6.512 -10.972 1.00 93.75 87 VAL A CA 1
ATOM 686 C C . VAL A 1 87 ? 5.398 5.847 -11.025 1.00 93.75 87 VAL A C 1
ATOM 688 O O . VAL A 1 87 ? 6.108 5.997 -12.013 1.00 93.75 87 VAL A O 1
ATOM 691 N N . ASP A 1 88 ? 5.753 5.090 -9.991 1.00 92.88 88 ASP A N 1
ATOM 692 C CA . ASP A 1 88 ? 7.028 4.377 -9.879 1.00 92.88 88 ASP A CA 1
ATOM 693 C C . ASP A 1 88 ? 7.025 3.042 -10.670 1.00 92.88 88 ASP A C 1
ATOM 695 O O . ASP A 1 88 ? 7.975 2.266 -10.578 1.00 92.88 88 ASP A O 1
ATOM 699 N N . GLU A 1 89 ? 5.964 2.759 -11.439 1.00 93.50 89 GLU A N 1
ATOM 700 C CA . GLU A 1 89 ? 5.792 1.561 -12.280 1.00 93.50 89 GLU A CA 1
ATOM 701 C C . GLU A 1 89 ? 5.760 0.216 -11.518 1.00 93.50 89 GLU A C 1
ATOM 703 O O . GLU A 1 89 ? 5.967 -0.853 -12.101 1.00 93.50 89 GLU A O 1
ATOM 708 N N . LEU A 1 90 ? 5.440 0.229 -10.216 1.00 94.56 90 LEU A N 1
ATOM 709 C CA . LEU A 1 90 ? 5.205 -0.997 -9.439 1.00 94.56 90 LEU A CA 1
ATOM 710 C C . LEU A 1 90 ? 3.874 -1.650 -9.829 1.00 94.56 90 LEU A C 1
ATOM 712 O O . LEU A 1 90 ? 3.749 -2.876 -9.785 1.00 94.56 90 LEU A O 1
ATOM 716 N N . LEU A 1 91 ? 2.880 -0.830 -10.185 1.00 95.88 91 LEU A N 1
ATOM 717 C CA . LEU A 1 91 ? 1.553 -1.248 -10.625 1.00 95.88 91 LEU A CA 1
ATOM 718 C C . LEU A 1 91 ? 1.195 -0.607 -11.970 1.00 95.88 91 LEU A C 1
ATOM 720 O O . LEU A 1 91 ? 1.407 0.591 -12.156 1.00 95.88 91 LEU A O 1
ATOM 724 N N . PRO A 1 92 ? 0.594 -1.360 -12.906 1.00 94.12 92 PRO A N 1
ATOM 725 C CA . PRO A 1 92 ? 0.116 -0.779 -14.149 1.00 94.12 92 PRO A CA 1
ATOM 726 C C . PRO A 1 92 ? -1.093 0.137 -13.883 1.00 94.12 92 PRO A C 1
ATOM 728 O O . PRO A 1 92 ? -1.914 -0.175 -13.018 1.00 94.12 92 PRO A O 1
ATOM 731 N N . PRO A 1 93 ? -1.308 1.201 -14.680 1.00 92.19 93 PRO A N 1
ATOM 732 C CA . PRO A 1 93 ? -2.495 2.056 -14.557 1.00 92.19 93 PRO A CA 1
ATOM 733 C C . PRO A 1 93 ? -3.826 1.295 -14.667 1.00 92.19 93 PRO A C 1
ATOM 735 O O . PRO A 1 93 ? -4.836 1.715 -14.101 1.00 92.19 93 PRO A O 1
ATOM 738 N N . SER A 1 94 ? -3.834 0.150 -15.364 1.00 93.12 94 SER A N 1
ATOM 739 C CA . SER A 1 94 ? -5.004 -0.726 -15.485 1.00 93.12 94 SER A CA 1
ATOM 740 C C . SER A 1 94 ? -5.451 -1.318 -14.148 1.00 93.12 94 SER A C 1
ATOM 742 O O . SER A 1 94 ? -6.625 -1.644 -14.013 1.00 93.12 94 SER A O 1
ATOM 744 N N . PHE A 1 95 ? -4.561 -1.399 -13.151 1.00 93.94 95 PHE A N 1
ATOM 745 C CA . PHE A 1 95 ? -4.898 -1.839 -11.796 1.00 93.94 95 PHE A CA 1
ATOM 746 C C . PHE A 1 95 ? -6.014 -0.981 -11.181 1.00 93.94 95 PHE A C 1
ATOM 748 O O . PHE A 1 95 ? -6.941 -1.509 -10.583 1.00 93.94 95 PHE A O 1
ATOM 755 N N . LEU A 1 96 ? -6.004 0.338 -11.417 1.00 92.69 96 LEU A N 1
ATOM 756 C CA . LEU A 1 96 ? -7.035 1.261 -10.912 1.00 92.69 96 LEU A CA 1
ATOM 757 C C . LEU A 1 96 ? -8.377 1.150 -11.647 1.00 92.69 96 LEU A C 1
ATOM 759 O O . LEU A 1 96 ? -9.342 1.820 -11.283 1.00 92.69 96 LEU A O 1
ATOM 763 N N . SER A 1 97 ? -8.423 0.370 -12.723 1.00 91.69 97 SER A N 1
ATOM 764 C CA . SER A 1 97 ? -9.622 0.133 -13.529 1.00 91.69 97 SER A CA 1
ATOM 765 C C . SER A 1 97 ? -10.157 -1.289 -13.356 1.00 91.69 97 SER A C 1
ATOM 767 O O . SER A 1 97 ? -11.176 -1.625 -13.957 1.00 91.69 97 SER A O 1
ATOM 769 N N . ASP A 1 98 ? -9.483 -2.126 -12.564 1.00 93.06 98 ASP A N 1
ATOM 770 C CA . ASP A 1 98 ? -9.915 -3.491 -12.303 1.00 93.06 98 ASP A CA 1
ATOM 771 C C . ASP A 1 98 ? -11.203 -3.489 -11.450 1.00 93.06 98 ASP A C 1
ATOM 773 O O . ASP A 1 98 ? -11.245 -2.823 -10.410 1.00 93.06 98 ASP A O 1
ATOM 777 N N . PRO A 1 99 ? -12.270 -4.207 -11.855 1.00 89.44 99 PRO A N 1
ATOM 778 C CA . PRO A 1 99 ? -13.528 -4.241 -11.111 1.00 89.44 99 PRO A CA 1
ATOM 779 C C . PRO A 1 99 ? -13.396 -4.721 -9.661 1.00 89.44 99 PRO A C 1
ATOM 781 O O . PRO A 1 99 ? -14.133 -4.241 -8.800 1.00 89.44 99 PRO A O 1
ATOM 784 N N . LEU A 1 100 ? -12.472 -5.644 -9.374 1.00 88.69 100 LEU A N 1
ATOM 785 C CA . LEU A 1 100 ? -12.222 -6.130 -8.016 1.00 88.69 100 LEU A CA 1
ATOM 786 C C . LEU A 1 100 ? -11.559 -5.039 -7.176 1.00 88.69 100 LEU A C 1
ATOM 788 O O . LEU A 1 100 ? -11.996 -4.767 -6.060 1.00 88.69 100 LEU A O 1
ATOM 792 N N . VAL A 1 101 ? -10.555 -4.364 -7.740 1.00 89.88 101 VAL A N 1
ATOM 793 C CA . VAL A 1 101 ? -9.858 -3.251 -7.081 1.00 89.88 101 VAL A CA 1
ATOM 794 C C . VAL A 1 101 ? -10.805 -2.084 -6.827 1.00 89.88 101 VAL A C 1
ATOM 796 O O . VAL A 1 101 ? -10.748 -1.480 -5.764 1.00 89.88 101 VAL A O 1
ATOM 799 N N . LEU A 1 102 ? -11.714 -1.785 -7.754 1.00 89.69 102 LEU A N 1
ATOM 800 C CA . LEU A 1 102 ? -12.734 -0.753 -7.560 1.00 89.69 102 LEU A CA 1
ATOM 801 C C . LEU A 1 102 ? -13.749 -1.136 -6.482 1.00 89.69 102 LEU A C 1
ATOM 803 O O . LEU A 1 102 ? -14.124 -0.288 -5.676 1.00 89.69 102 LEU A O 1
ATOM 807 N N . GLY A 1 103 ? -14.167 -2.404 -6.452 1.00 88.69 103 GLY A N 1
ATOM 808 C CA . GLY A 1 103 ? -15.100 -2.913 -5.449 1.00 88.69 103 GLY A CA 1
ATOM 809 C C . GLY A 1 103 ? -14.532 -2.897 -4.029 1.00 88.69 103 GLY A C 1
ATOM 810 O O . GLY A 1 103 ? -15.265 -2.596 -3.094 1.00 88.69 103 GLY A O 1
ATOM 811 N N . LEU A 1 104 ? -13.237 -3.192 -3.872 1.00 87.19 104 LEU A N 1
ATOM 812 C CA . LEU A 1 104 ? -12.554 -3.198 -2.574 1.00 87.19 104 LEU A CA 1
ATOM 813 C C . LEU A 1 104 ? -12.023 -1.816 -2.178 1.00 87.19 104 LEU A C 1
ATOM 815 O O . LEU A 1 104 ? -12.123 -1.406 -1.029 1.00 87.19 104 LEU A O 1
ATOM 819 N N . GLY A 1 105 ? -11.418 -1.109 -3.128 1.00 85.12 105 GLY A N 1
ATOM 820 C CA . GLY A 1 105 ? -10.657 0.108 -2.880 1.00 85.12 105 GLY A CA 1
ATOM 821 C C . GLY A 1 105 ? -11.495 1.386 -2.856 1.00 85.12 105 GLY A C 1
ATOM 822 O O . GLY A 1 105 ? -11.042 2.377 -2.284 1.00 85.12 105 GLY A O 1
ATOM 823 N N . GLY A 1 106 ? -12.690 1.384 -3.460 1.00 89.69 106 GLY A N 1
ATOM 824 C CA . GLY A 1 106 ? -13.673 2.472 -3.387 1.00 89.69 106 GLY A CA 1
ATOM 825 C C . GLY A 1 106 ? -13.062 3.876 -3.475 1.00 89.69 106 GLY A C 1
ATOM 826 O O . GLY A 1 106 ? -12.448 4.252 -4.478 1.00 89.69 106 GLY A O 1
ATOM 827 N N . GLU A 1 107 ? -13.198 4.643 -2.391 1.00 89.25 107 GLU A N 1
ATOM 828 C CA . GLU A 1 107 ? -12.713 6.025 -2.278 1.00 89.25 107 GLU A CA 1
ATOM 829 C C . GLU A 1 107 ? -11.193 6.169 -2.460 1.00 89.25 107 GLU A C 1
ATOM 831 O O . GLU A 1 107 ? -10.734 7.166 -3.017 1.00 89.25 107 GLU A O 1
ATOM 836 N N . MET A 1 108 ? -10.395 5.176 -2.052 1.00 93.25 108 MET A N 1
ATOM 837 C CA . MET A 1 108 ? -8.933 5.222 -2.195 1.00 93.25 108 MET A CA 1
ATOM 838 C C . MET A 1 108 ? -8.513 5.191 -3.664 1.00 93.25 108 MET A C 1
ATOM 840 O O . MET A 1 108 ? -7.603 5.916 -4.068 1.00 93.25 108 MET A O 1
ATOM 844 N N . VAL A 1 109 ? -9.187 4.371 -4.475 1.00 93.75 109 VAL A N 1
ATOM 845 C CA . VAL A 1 109 ? -8.901 4.248 -5.911 1.00 93.75 109 VAL A CA 1
ATOM 846 C C . VAL A 1 109 ? -9.317 5.518 -6.644 1.00 93.75 109 VAL A C 1
ATOM 848 O O . VAL A 1 109 ? -8.561 6.022 -7.475 1.00 93.75 109 VAL A O 1
ATOM 851 N N . GLU A 1 110 ? -10.472 6.088 -6.299 1.00 92.31 110 GLU A N 1
ATOM 852 C CA . GLU A 1 110 ? -10.923 7.362 -6.866 1.00 92.31 110 GLU A CA 1
ATOM 853 C C . GLU A 1 110 ? -9.987 8.519 -6.490 1.00 92.31 110 GLU A C 1
ATOM 855 O O . GLU A 1 110 ? -9.569 9.289 -7.358 1.00 92.31 110 GLU A O 1
ATOM 860 N N . HIS A 1 111 ? -9.550 8.602 -5.231 1.00 93.00 111 HIS A N 1
ATOM 861 C CA . HIS A 1 111 ? -8.541 9.577 -4.817 1.00 93.00 111 HIS A CA 1
ATOM 862 C C . HIS A 1 111 ? -7.207 9.390 -5.549 1.00 93.00 111 HIS A C 1
ATOM 864 O O . HIS A 1 111 ? -6.626 10.375 -6.008 1.00 93.00 111 HIS A O 1
ATOM 870 N N . ALA A 1 112 ? -6.733 8.154 -5.720 1.00 93.50 112 ALA A N 1
ATOM 871 C CA . ALA A 1 112 ? -5.503 7.885 -6.460 1.00 93.50 112 ALA A CA 1
ATOM 872 C C . ALA A 1 112 ? -5.611 8.341 -7.925 1.00 93.50 112 ALA A C 1
ATOM 874 O O . ALA A 1 112 ? -4.707 9.006 -8.434 1.00 93.50 112 ALA A O 1
ATOM 875 N N . LYS A 1 113 ? -6.742 8.077 -8.596 1.00 92.31 113 LYS A N 1
ATOM 876 C CA . LYS A 1 113 ? -7.005 8.570 -9.961 1.00 92.31 113 LYS A CA 1
ATOM 877 C C . LYS A 1 113 ? -6.988 10.096 -10.043 1.00 92.31 113 LYS A C 1
ATOM 879 O O . LYS A 1 113 ? -6.442 10.649 -11.001 1.00 92.31 113 LYS A O 1
ATOM 884 N N . LEU A 1 114 ? -7.565 10.786 -9.058 1.00 91.12 114 LEU A N 1
ATOM 885 C CA . LEU A 1 114 ? -7.556 12.251 -9.001 1.00 91.12 114 LEU A CA 1
ATOM 886 C C . LEU A 1 114 ? -6.137 12.810 -8.844 1.00 91.12 114 LEU A C 1
ATOM 888 O O . LEU A 1 114 ? -5.794 13.781 -9.520 1.00 91.12 114 LEU A O 1
ATOM 892 N N . LEU A 1 115 ? -5.307 12.191 -7.997 1.00 90.38 115 LEU A N 1
ATOM 893 C CA . LEU A 1 115 ? -3.898 12.565 -7.831 1.00 90.38 115 LEU A CA 1
ATOM 894 C C . LEU A 1 115 ? -3.126 12.395 -9.144 1.00 90.38 115 LEU A C 1
ATOM 896 O O . LEU A 1 115 ? -2.512 13.343 -9.627 1.00 90.38 115 LEU A O 1
ATOM 900 N N . LEU A 1 116 ? -3.261 11.234 -9.789 1.00 88.38 116 LEU A N 1
ATOM 901 C CA . LEU A 1 116 ? -2.610 10.961 -11.072 1.00 88.38 116 LEU A CA 1
ATOM 902 C C . LEU A 1 116 ? -3.069 11.924 -12.174 1.00 88.38 116 LEU A C 1
ATOM 904 O O . LEU A 1 116 ? -2.262 12.362 -12.992 1.00 88.38 116 LEU A O 1
ATOM 908 N N . SER A 1 117 ? -4.350 12.296 -12.193 1.00 86.00 117 SER A N 1
ATOM 909 C CA . SER A 1 117 ? -4.898 13.237 -13.179 1.00 86.00 117 SER A CA 1
ATOM 910 C C . SER A 1 117 ? -4.332 14.652 -13.025 1.00 86.00 117 SER A C 1
ATOM 912 O O . SER A 1 117 ? -4.158 15.353 -14.023 1.00 86.00 117 SER A O 1
ATOM 914 N N . ARG A 1 118 ? -4.030 15.078 -11.791 1.00 72.56 118 ARG A N 1
ATOM 915 C CA . ARG A 1 118 ? -3.419 16.386 -11.509 1.00 72.56 118 ARG A CA 1
ATOM 916 C C . ARG A 1 118 ? -1.976 16.451 -11.997 1.00 72.56 118 ARG A C 1
ATOM 918 O O . ARG A 1 118 ? -1.600 17.434 -12.633 1.00 72.56 118 ARG A O 1
ATOM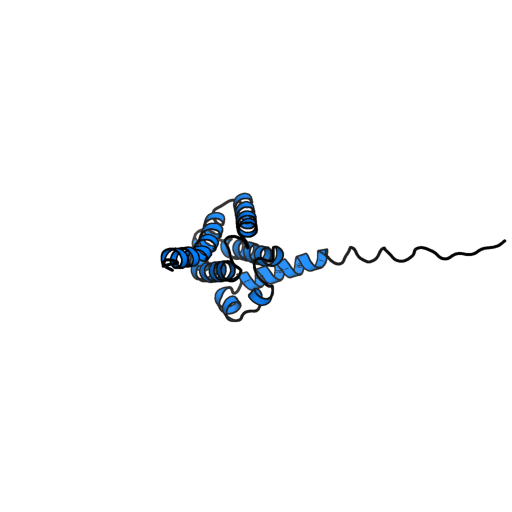 925 N N . ASP A 1 119 ? -1.213 15.384 -11.798 1.00 60.34 119 ASP A N 1
ATOM 926 C CA . ASP A 1 119 ? 0.206 15.363 -12.159 1.00 60.34 119 ASP A CA 1
ATOM 927 C C . ASP A 1 119 ? 0.433 15.217 -13.676 1.00 60.34 119 ASP A C 1
ATOM 929 O O . ASP A 1 119 ? 1.396 15.762 -14.220 1.00 60.34 119 ASP A O 1
ATOM 933 N N . HIS A 1 120 ? -0.517 14.626 -14.417 1.00 54.44 120 HIS A N 1
ATOM 934 C CA . HIS A 1 120 ? -0.485 14.621 -15.889 1.00 54.44 120 HIS A CA 1
ATOM 935 C C . HIS A 1 120 ? -0.639 16.022 -16.520 1.00 54.44 120 HIS A C 1
ATOM 937 O O . HIS A 1 120 ? -0.288 16.201 -17.690 1.00 54.44 120 HIS A O 1
ATOM 943 N N . MET A 1 121 ? -1.122 17.029 -15.776 1.00 37.28 121 MET A N 1
ATOM 944 C CA . MET A 1 121 ? -1.197 18.419 -16.250 1.00 37.28 121 MET A CA 1
ATOM 945 C C . MET A 1 121 ? 0.163 19.143 -16.182 1.00 37.28 121 MET A C 1
ATOM 947 O O . MET A 1 121 ? 0.344 20.159 -16.849 1.00 37.28 121 MET A O 1
ATOM 951 N N . GLY A 1 122 ? 1.145 18.609 -15.443 1.00 44.88 122 GLY A N 1
ATOM 952 C CA . GLY A 1 122 ? 2.502 19.166 -15.361 1.00 44.88 122 GLY A CA 1
ATOM 953 C C . GLY A 1 122 ? 3.451 18.710 -16.478 1.00 44.88 122 GLY A C 1
ATOM 954 O O . GLY A 1 122 ? 4.443 19.380 -16.754 1.00 44.88 122 GLY A O 1
ATOM 955 N N . ALA A 1 123 ? 3.149 17.602 -17.162 1.00 40.50 123 ALA A N 1
ATOM 956 C CA . ALA A 1 123 ? 4.074 16.965 -18.106 1.00 40.50 123 ALA A CA 1
ATOM 957 C C . ALA A 1 123 ? 3.934 17.417 -19.578 1.00 40.50 123 ALA A C 1
ATOM 959 O O . ALA A 1 123 ? 4.704 16.966 -20.423 1.00 40.50 123 ALA A O 1
ATOM 960 N N . ARG A 1 124 ? 2.987 18.311 -19.919 1.00 34.94 124 ARG A N 1
ATOM 961 C CA . ARG A 1 124 ? 2.808 18.813 -21.305 1.00 34.94 124 ARG A CA 1
ATOM 962 C C . ARG A 1 124 ? 3.382 20.202 -21.586 1.00 34.94 124 ARG A C 1
ATOM 964 O O . ARG A 1 124 ? 3.371 20.618 -22.737 1.00 34.94 124 ARG A O 1
ATOM 971 N N . CYS A 1 125 ? 3.920 20.911 -20.596 1.00 35.97 125 CYS A N 1
ATOM 972 C CA . CYS A 1 125 ? 4.402 22.283 -20.809 1.00 35.97 125 CYS A CA 1
ATOM 973 C C . CYS A 1 125 ? 5.853 22.389 -21.314 1.00 35.97 125 CYS A C 1
ATOM 975 O O . CYS A 1 125 ? 6.349 23.498 -21.474 1.00 35.97 125 CYS A O 1
ATOM 977 N N . VAL A 1 126 ? 6.549 21.279 -21.593 1.00 45.25 126 VAL A N 1
ATOM 978 C CA . VAL A 1 126 ? 7.925 21.313 -22.130 1.00 45.25 126 VAL A CA 1
ATOM 979 C C . VAL A 1 126 ? 8.014 20.513 -23.425 1.00 45.25 126 VAL A C 1
ATOM 981 O O . VAL A 1 126 ? 8.721 19.511 -23.500 1.00 45.25 126 VAL A O 1
ATOM 984 N N . GLN A 1 127 ? 7.267 20.925 -24.451 1.00 45.03 127 GLN A N 1
ATOM 985 C CA . GLN A 1 127 ? 7.542 20.492 -25.824 1.00 45.03 127 GLN A CA 1
ATOM 986 C C . GLN A 1 127 ? 6.937 21.398 -26.907 1.00 45.03 127 GLN A C 1
ATOM 988 O O . GLN A 1 127 ? 6.550 20.907 -27.951 1.00 45.03 127 GLN A O 1
ATOM 993 N N . ASP A 1 128 ? 6.936 22.719 -26.711 1.00 41.97 128 ASP A N 1
ATOM 994 C CA . ASP A 1 128 ? 6.676 23.679 -27.797 1.00 41.97 128 ASP A CA 1
ATOM 995 C C . ASP A 1 128 ? 7.640 24.875 -27.715 1.00 41.97 128 ASP A C 1
ATOM 997 O O . ASP A 1 128 ? 7.235 26.023 -27.611 1.00 41.97 128 ASP A O 1
ATOM 1001 N N . GLU A 1 129 ? 8.954 24.619 -27.742 1.00 45.25 129 GLU A N 1
ATOM 1002 C CA . GLU A 1 129 ? 9.930 25.683 -28.049 1.00 45.25 129 GLU A CA 1
ATOM 1003 C C . GLU A 1 129 ? 11.204 25.162 -28.745 1.00 45.25 129 GLU A C 1
ATOM 1005 O O . GLU A 1 129 ? 12.321 25.632 -28.538 1.00 45.25 129 GLU A O 1
ATOM 1010 N N . LYS A 1 130 ? 11.055 24.149 -29.611 1.00 44.56 130 LYS A N 1
ATOM 1011 C CA . LYS A 1 130 ? 12.100 23.750 -30.573 1.00 44.56 130 LYS A CA 1
ATOM 1012 C C . LYS A 1 130 ? 11.524 23.518 -31.967 1.00 44.56 130 LYS A C 1
ATOM 1014 O O . LYS A 1 130 ? 11.504 22.400 -32.466 1.00 44.56 130 LYS A O 1
ATOM 1019 N N . ARG A 1 131 ? 11.079 24.603 -32.590 1.00 43.25 131 ARG A N 1
ATOM 1020 C CA . ARG A 1 131 ? 10.930 24.841 -34.039 1.00 43.25 131 ARG A CA 1
ATOM 1021 C C . ARG A 1 131 ? 10.607 26.334 -34.098 1.00 43.25 131 ARG A C 1
ATOM 1023 O O . ARG A 1 131 ? 9.518 26.721 -33.731 1.00 43.25 131 ARG A O 1
ATOM 1030 N N . GLU A 1 132 ? 11.571 27.219 -34.300 1.00 43.06 132 GLU A N 1
ATOM 1031 C CA . GLU A 1 132 ? 12.125 27.495 -35.619 1.00 43.06 132 GLU A CA 1
ATOM 1032 C C . GLU A 1 132 ? 13.571 27.997 -35.514 1.00 43.06 132 GLU A C 1
ATOM 1034 O O . GLU A 1 132 ? 13.853 29.097 -35.050 1.00 43.06 132 GLU A O 1
ATOM 1039 N N . GLY A 1 133 ? 14.501 27.184 -36.009 1.00 42.78 133 GLY A N 1
ATOM 1040 C CA . GLY A 1 133 ? 15.804 27.649 -36.452 1.00 42.78 133 GLY A CA 1
ATOM 1041 C C . GLY A 1 133 ? 15.874 27.567 -37.973 1.00 42.78 133 GLY A C 1
ATOM 1042 O O . GLY A 1 133 ? 15.931 26.471 -38.520 1.00 42.78 133 GLY A O 1
ATOM 1043 N N . GLY A 1 134 ? 15.930 28.728 -38.628 1.00 45.97 134 GLY A N 1
ATOM 1044 C CA . GLY A 1 134 ? 16.791 28.943 -39.794 1.00 45.97 134 GLY A CA 1
ATOM 1045 C C . GLY A 1 134 ? 16.212 28.737 -41.200 1.00 45.97 134 GLY A C 1
ATOM 1046 O O . 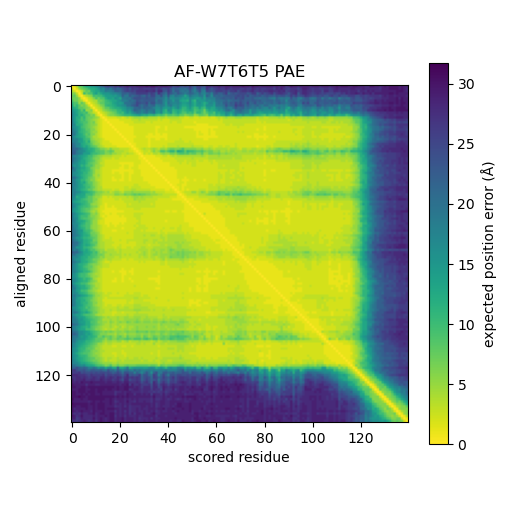GLY A 1 134 ? 16.204 27.628 -41.729 1.00 45.97 134 GLY A O 1
ATOM 1047 N N . LYS A 1 135 ? 15.930 29.857 -41.881 1.00 43.38 135 LYS A N 1
ATOM 1048 C CA . LYS A 1 135 ? 16.234 30.128 -43.308 1.00 43.38 135 LYS A CA 1
ATOM 1049 C C . LYS A 1 135 ? 15.948 31.623 -43.538 1.00 43.38 135 LYS A C 1
ATOM 1051 O O . LYS A 1 135 ? 14.834 32.044 -43.299 1.00 43.38 135 LYS A O 1
ATOM 1056 N N . GLY A 1 136 ? 16.865 32.520 -43.888 1.00 48.16 136 GLY A N 1
ATOM 1057 C CA . GLY A 1 136 ? 18.005 32.423 -44.789 1.00 48.16 136 GLY A CA 1
ATOM 1058 C C . GLY A 1 136 ? 17.699 33.254 -46.044 1.00 48.16 136 GLY A C 1
ATOM 1059 O O . GLY A 1 136 ? 16.716 32.949 -46.720 1.00 48.16 136 GLY A O 1
ATOM 1060 N N . ARG A 1 137 ? 18.614 34.186 -46.384 1.00 42.34 137 ARG A N 1
ATOM 1061 C CA . ARG A 1 137 ? 18.656 35.105 -47.558 1.00 42.34 137 ARG A CA 1
ATOM 1062 C C . ARG A 1 137 ? 17.931 36.437 -47.310 1.00 42.34 137 ARG A C 1
ATOM 1064 O O . ARG A 1 137 ? 16.811 36.424 -46.839 1.00 42.34 137 ARG A O 1
ATOM 1071 N N . GLY A 1 138 ? 18.477 37.614 -47.593 1.00 46.31 138 GLY A N 1
ATOM 1072 C CA . GLY A 1 138 ? 19.661 38.017 -48.348 1.00 46.31 138 GLY A CA 1
ATOM 1073 C C . GLY A 1 138 ? 19.343 39.352 -49.037 1.00 46.31 138 GLY A C 1
ATOM 1074 O O . GLY A 1 138 ? 18.188 39.571 -49.381 1.00 46.31 138 GLY A O 1
ATOM 1075 N N . LEU A 1 139 ? 20.382 40.158 -49.279 1.00 50.56 139 LEU A N 1
ATOM 1076 C CA . LEU A 1 139 ? 20.442 41.242 -50.274 1.00 50.56 139 LEU A CA 1
ATOM 1077 C C . LEU A 1 139 ? 19.596 42.497 -49.982 1.00 50.56 139 LEU A C 1
ATOM 1079 O O . LEU A 1 139 ? 18.401 42.530 -50.255 1.00 50.56 139 LEU A O 1
ATOM 1083 N N . SER A 1 140 ? 20.246 43.560 -49.501 1.00 47.78 140 SER A N 1
ATOM 1084 C CA . SER A 1 140 ? 20.668 44.706 -50.330 1.00 47.78 140 SER A CA 1
ATOM 1085 C C . SER A 1 140 ? 21.380 45.761 -49.494 1.00 47.78 140 SER A C 1
ATOM 1087 O O . SER A 1 140 ? 20.990 45.946 -48.322 1.00 47.78 140 SER A O 1
#

Foldseek 3Di:
DPPDPVVVVLLVCLLVCLLVQLLVCLLHDPVSLVVSLVVLLVCPPVPDALVSNLSSLLVNLVCQVVSCVVRVCSLVSSLVSVLSCCVSVSYPPCSLVDPSCCVRSPSSSVNSVVVNVVVVVVPPPPDPDPDDDDDDDDDD

Solvent-accessible surface area (backbone atoms only — not comparable to full-atom values): 8162 Å² total; per-residue (Å²): 138,80,87,48,71,67,65,56,52,53,60,67,42,46,19,52,51,47,30,49,51,52,57,63,25,60,85,46,55,71,68,47,39,51,52,45,52,52,48,52,58,68,35,42,75,83,76,37,47,50,67,30,49,52,51,8,50,55,60,39,38,77,45,42,71,68,46,31,75,82,30,82,56,39,57,63,54,51,11,50,53,53,33,45,34,38,75,72,65,52,35,62,75,63,56,76,68,32,70,67,47,46,72,57,33,46,71,28,45,54,47,15,52,54,54,52,56,57,56,62,68,68,73,68,81,83,78,86,85,88,80,87,83,89,83,86,89,79,90,134

Nearest PDB structures (foldseek):
  2rg8-assembly2_B  TM=9.313E-01  e=2.868E-06  Homo sapiens
  9bln-assembly1_p  TM=9.317E-01  e=3.738E-05  Homo sapiens
  3eij-assembly2_B  TM=9.106E-01  e=2.780E-05  Homo sapiens
  2zu6-assembly2_E  TM=9.317E-01  e=5.830E-05  Homo sapiens
  2kzt-assembly1_A  TM=8.217E-01  e=1.615E-05  Homo sapiens

Organism: NCBI:txid72520

Secondary structure (DSSP, 8-state):
----HHHHHHHHHHHHHHHHHHHHHHSS-HHHHHHHHHHHHHHTTTT--HHHHHHHHHHHHTTHHHHHHH-TTHHHHHHHHHHHHHHTTSS-GGGGG-HHHHHHHHHHHHHHHHHHHHHTTTTTSSSSS-----------